Protein AF-A0A841D851-F1 (afdb_monomer_lite)

Sequence (117 aa):
MAESISMELNRVTLTPPPVREFAEQIETPSIDAHLDETRPAQAQYRVTYRRVGRRRDIPPLVVVAAGADHLAELVYDDARKYLLSQDVDVVVDLEAMTGAILCGVNSGGQFTIEALA

Structure (mmCIF, N/CA/C/O backbone):
data_AF-A0A841D851-F1
#
_entry.id   AF-A0A841D851-F1
#
loop_
_atom_site.group_PDB
_atom_site.id
_atom_site.type_symbol
_atom_site.label_atom_id
_atom_site.label_alt_id
_atom_site.label_comp_id
_atom_site.label_asym_id
_atom_site.label_entity_id
_atom_site.label_seq_id
_atom_site.pdbx_PDB_ins_code
_atom_site.Cartn_x
_atom_site.Cartn_y
_atom_site.Cartn_z
_atom_site.occupancy
_atom_site.B_iso_or_equiv
_atom_site.auth_seq_id
_atom_site.auth_comp_id
_atom_site.auth_asym_id
_atom_site.auth_atom_id
_atom_site.pdbx_PDB_model_num
ATOM 1 N N . MET A 1 1 ? -79.327 26.228 -23.079 1.00 48.94 1 MET A N 1
ATOM 2 C CA . MET A 1 1 ? -79.119 24.921 -22.425 1.00 48.94 1 MET A CA 1
ATOM 3 C C . MET A 1 1 ? -79.416 23.846 -23.452 1.00 48.94 1 MET A C 1
ATOM 5 O O . MET A 1 1 ? -80.467 23.952 -24.070 1.00 48.94 1 MET A O 1
ATOM 9 N N . ALA A 1 2 ? -78.476 22.912 -23.622 1.00 43.47 2 ALA A N 1
ATOM 10 C CA . ALA A 1 2 ? -78.519 21.627 -24.335 1.00 43.47 2 ALA A CA 1
ATOM 11 C C . ALA A 1 2 ? -77.247 21.457 -25.178 1.00 43.47 2 ALA A C 1
ATOM 13 O O . ALA A 1 2 ? -76.972 22.220 -26.102 1.00 43.47 2 ALA A O 1
ATOM 14 N N . GLU A 1 3 ? -76.470 20.465 -24.762 1.00 51.00 3 GLU A N 1
ATOM 15 C CA . GLU A 1 3 ? -75.264 19.935 -25.377 1.00 51.00 3 GLU A CA 1
ATOM 16 C C . GLU A 1 3 ? -75.546 19.348 -26.764 1.00 51.00 3 GLU A C 1
ATOM 18 O O . GLU A 1 3 ? -76.627 18.825 -27.030 1.00 51.00 3 GLU A O 1
ATOM 23 N N . SER A 1 4 ? -74.538 19.355 -27.633 1.00 59.50 4 SER A N 1
ATOM 24 C CA . SER A 1 4 ? -74.421 18.380 -28.717 1.00 59.50 4 SER A CA 1
ATOM 25 C C . SER A 1 4 ? -72.946 18.185 -29.039 1.00 59.50 4 SER A C 1
ATOM 27 O O . SER A 1 4 ? -72.291 18.994 -29.688 1.00 59.50 4 SER A O 1
ATOM 29 N N . ILE A 1 5 ? -72.436 17.091 -28.496 1.00 61.34 5 ILE A N 1
ATOM 30 C CA . ILE A 1 5 ? -71.187 16.422 -28.841 1.00 61.34 5 ILE A CA 1
ATOM 31 C C . ILE A 1 5 ? -71.383 15.724 -30.190 1.00 61.34 5 ILE A C 1
ATOM 33 O O . ILE A 1 5 ? -72.273 14.887 -30.317 1.00 61.34 5 ILE A O 1
ATOM 37 N N . SER A 1 6 ? -70.554 16.040 -31.184 1.00 56.06 6 SER A N 1
ATOM 38 C CA . SER A 1 6 ? -70.243 15.187 -32.346 1.00 56.06 6 SER A CA 1
ATOM 39 C C . SER A 1 6 ? -68.968 15.737 -32.991 1.00 56.06 6 SER A C 1
ATOM 41 O O . SER A 1 6 ? -68.950 16.858 -33.479 1.00 56.06 6 SER A O 1
ATOM 43 N N . MET A 1 7 ? -67.816 15.114 -32.732 1.00 52.59 7 MET A N 1
ATOM 44 C CA . MET A 1 7 ? -67.204 14.128 -33.634 1.00 52.59 7 MET A CA 1
ATOM 45 C C . MET A 1 7 ? -66.998 14.685 -35.048 1.00 52.59 7 MET A C 1
ATOM 47 O O . MET A 1 7 ? -67.738 14.354 -35.966 1.00 52.59 7 MET A O 1
ATOM 51 N N . GLU A 1 8 ? -65.930 15.464 -35.234 1.00 54.88 8 GLU A N 1
ATOM 52 C CA . GLU A 1 8 ? -65.290 15.566 -36.543 1.00 54.88 8 GLU A CA 1
ATOM 53 C C . GLU A 1 8 ? -63.871 15.002 -36.434 1.00 54.88 8 GLU A C 1
ATOM 55 O O . GLU A 1 8 ? -63.021 15.474 -35.678 1.00 54.88 8 GLU A O 1
ATOM 60 N N . LEU A 1 9 ? -63.687 13.874 -37.118 1.00 57.56 9 LEU A N 1
ATOM 61 C CA . LEU A 1 9 ? -62.490 13.052 -37.113 1.00 57.56 9 LEU A CA 1
ATOM 62 C C . LEU A 1 9 ? -61.313 13.826 -37.713 1.00 57.56 9 LEU A C 1
ATOM 64 O O . LEU A 1 9 ? -61.245 14.018 -38.928 1.00 57.56 9 LEU A O 1
ATOM 68 N N . ASN A 1 10 ? -60.346 14.191 -36.871 1.00 50.97 10 ASN A N 1
ATOM 69 C CA . ASN A 1 10 ? -59.024 14.608 -37.319 1.00 50.97 10 ASN A CA 1
ATOM 70 C C . ASN A 1 10 ? -58.374 13.427 -38.057 1.00 50.97 10 ASN A C 1
ATOM 72 O O . ASN A 1 10 ? -57.900 12.473 -37.435 1.00 50.97 10 ASN A O 1
ATOM 76 N N . ARG A 1 11 ? -58.405 13.453 -39.393 1.00 56.97 11 ARG A N 1
ATOM 77 C CA . ARG A 1 11 ? -57.693 12.495 -40.243 1.00 56.97 11 ARG A CA 1
ATOM 78 C C . ARG A 1 11 ? -56.197 12.775 -40.123 1.00 56.97 11 ARG A C 1
ATOM 80 O O . ARG A 1 11 ? -55.620 13.470 -40.951 1.00 56.97 11 ARG A O 1
ATOM 87 N N . VAL A 1 12 ? -55.579 12.242 -39.072 1.00 55.88 12 VAL A N 1
ATOM 88 C CA . VAL A 1 12 ? -54.124 12.169 -38.954 1.00 55.88 12 VAL A CA 1
ATOM 89 C C . VAL A 1 12 ? -53.647 11.203 -40.029 1.00 55.88 12 VAL A C 1
ATOM 91 O O . VAL A 1 12 ? -53.865 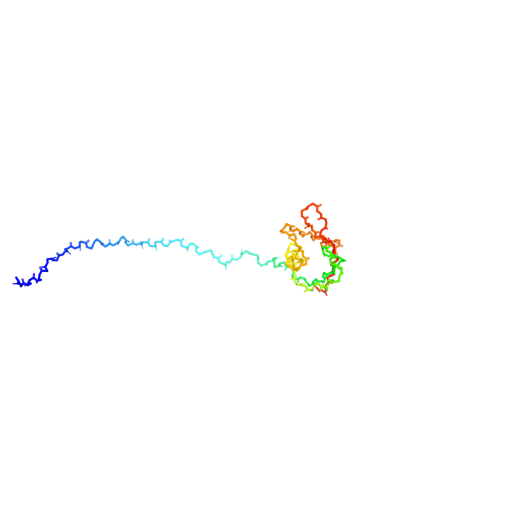9.995 -39.939 1.00 55.88 12 VAL A O 1
ATOM 94 N N . THR A 1 13 ? -53.029 11.739 -41.074 1.00 54.62 13 THR A N 1
ATOM 95 C CA . THR A 1 13 ? -52.243 10.962 -42.027 1.00 54.62 13 THR A CA 1
ATOM 96 C C . THR A 1 13 ? -51.112 10.306 -41.235 1.00 54.62 13 THR A C 1
ATOM 98 O O . THR A 1 13 ? -50.122 10.949 -40.896 1.00 54.62 13 THR A O 1
ATOM 101 N N . LEU A 1 14 ? -51.289 9.036 -40.865 1.00 57.56 14 LEU A N 1
ATOM 102 C CA . LEU A 1 14 ? -50.226 8.185 -40.338 1.00 57.56 14 LEU A CA 1
ATOM 103 C C . LEU A 1 14 ? -49.246 7.930 -41.483 1.00 57.56 14 LEU A C 1
ATOM 105 O O . LEU A 1 14 ? -49.349 6.940 -42.204 1.00 57.56 14 LEU A O 1
ATOM 109 N N . THR A 1 15 ? -48.313 8.855 -41.686 1.00 63.91 15 THR A N 1
ATOM 110 C CA . THR A 1 15 ? -47.093 8.557 -42.430 1.00 63.91 15 THR A CA 1
ATOM 111 C C . THR A 1 15 ? -46.405 7.414 -41.680 1.00 63.91 15 THR A C 1
ATOM 113 O O . THR A 1 15 ? -46.137 7.574 -40.484 1.00 63.91 15 THR A O 1
ATOM 116 N N . PRO A 1 16 ? -46.155 6.249 -42.304 1.00 70.81 16 PRO A N 1
ATOM 117 C CA . PRO A 1 16 ? -45.403 5.202 -41.632 1.00 70.81 16 PRO A CA 1
ATOM 118 C C . PRO A 1 16 ? -44.009 5.753 -41.291 1.00 70.81 16 PRO A C 1
ATOM 120 O O . PRO A 1 16 ? -43.412 6.437 -42.131 1.00 70.81 16 PRO A O 1
ATOM 123 N N . PRO A 1 17 ? -43.486 5.521 -40.072 1.00 67.62 17 PRO A N 1
ATOM 124 C CA . PRO A 1 17 ? -42.115 5.898 -39.765 1.00 67.62 17 PRO A CA 1
ATOM 125 C C . PRO A 1 17 ? -41.171 5.177 -40.738 1.00 67.62 17 PRO A C 1
ATOM 127 O O . PRO A 1 17 ? -41.477 4.055 -41.158 1.00 67.62 17 PRO A O 1
ATOM 130 N N . PRO A 1 18 ? -40.033 5.790 -41.110 1.00 66.50 18 PRO A N 1
ATOM 131 C CA . PRO A 1 18 ? -39.055 5.118 -41.949 1.00 66.50 18 PRO A CA 1
ATOM 132 C C . PRO A 1 18 ? -38.633 3.820 -41.262 1.00 66.50 18 PRO A C 1
ATOM 134 O O . PRO A 1 18 ? -38.218 3.819 -40.098 1.00 66.50 18 PRO A O 1
ATOM 137 N N . VAL A 1 19 ? -38.789 2.712 -41.985 1.00 62.97 19 VAL A N 1
ATOM 138 C CA . VAL A 1 19 ? -38.284 1.402 -41.586 1.00 62.97 19 VAL A CA 1
ATOM 139 C C . VAL A 1 19 ? -36.784 1.587 -41.383 1.00 62.97 19 VAL A C 1
ATOM 141 O O . VAL A 1 19 ? -36.070 1.916 -42.327 1.00 62.97 19 VAL A O 1
ATOM 144 N N . ARG A 1 20 ? -36.297 1.464 -40.142 1.00 57.47 20 ARG A N 1
ATOM 145 C CA . ARG A 1 20 ? -34.857 1.340 -39.909 1.00 57.47 20 ARG A CA 1
ATOM 146 C C . ARG A 1 20 ? -34.445 0.008 -40.518 1.00 57.47 20 ARG A C 1
ATOM 148 O O . ARG A 1 20 ? -34.582 -1.033 -39.881 1.00 57.47 20 ARG A O 1
ATOM 155 N N . GLU A 1 21 ? -33.982 0.056 -41.758 1.00 53.75 21 GLU A N 1
ATOM 156 C CA . GLU A 1 21 ? -33.159 -0.983 -42.355 1.00 53.75 21 GLU A CA 1
ATOM 157 C C . GLU A 1 21 ? -31.876 -1.054 -41.522 1.00 53.75 21 GLU A C 1
ATOM 159 O O . GLU A 1 21 ? -30.898 -0.354 -41.770 1.00 53.75 21 GLU A O 1
ATOM 164 N N . PHE A 1 22 ? -31.904 -1.854 -40.456 1.00 54.41 22 PHE A N 1
ATOM 165 C CA . PHE A 1 22 ? -30.693 -2.318 -39.795 1.00 54.41 22 PHE A CA 1
ATOM 166 C C . PHE A 1 22 ? -30.043 -3.348 -40.721 1.00 54.41 22 PHE A C 1
ATOM 168 O O . PHE A 1 22 ? -30.086 -4.547 -40.464 1.00 54.41 22 PHE A O 1
ATOM 175 N N . ALA A 1 23 ? -29.491 -2.867 -41.835 1.00 52.72 23 ALA A N 1
ATOM 176 C CA . ALA A 1 23 ? -28.567 -3.635 -42.643 1.00 52.72 23 ALA A CA 1
ATOM 177 C C . ALA A 1 23 ? -27.274 -3.774 -41.832 1.00 52.72 23 ALA A C 1
ATOM 179 O O . ALA A 1 23 ? -26.439 -2.874 -41.774 1.00 52.72 23 ALA A O 1
ATOM 180 N N . GLU A 1 24 ? -27.233 -4.866 -41.073 1.00 56.84 24 GLU A N 1
ATOM 181 C CA . GLU A 1 24 ? -26.084 -5.746 -40.894 1.00 56.84 24 GLU A CA 1
ATOM 182 C C . GLU A 1 24 ? -24.744 -5.167 -41.351 1.00 56.84 24 GLU A C 1
ATOM 184 O O . GLU A 1 24 ? -24.350 -5.319 -42.498 1.00 56.84 24 GLU A O 1
ATOM 189 N N . GLN A 1 25 ? -24.013 -4.591 -40.405 1.00 52.69 25 GLN A N 1
ATOM 190 C CA . GLN A 1 25 ? -22.571 -4.789 -40.274 1.00 52.69 25 GLN A CA 1
ATOM 191 C C . GLN A 1 25 ? -22.234 -4.679 -38.785 1.00 52.69 25 GLN A C 1
ATOM 193 O O . GLN A 1 25 ? -21.468 -3.834 -38.333 1.00 52.69 25 GLN A O 1
ATOM 198 N N . ILE A 1 26 ? -22.841 -5.560 -37.984 1.00 53.28 26 ILE A N 1
ATOM 199 C CA . ILE A 1 26 ? -22.134 -6.031 -36.795 1.00 53.28 26 ILE A CA 1
ATOM 200 C C . ILE A 1 26 ? -21.115 -7.011 -37.357 1.00 53.28 26 ILE A C 1
ATOM 202 O O . ILE A 1 26 ? -21.379 -8.206 -37.479 1.00 53.28 26 ILE A O 1
ATOM 206 N N . GLU A 1 27 ? -19.977 -6.469 -37.790 1.00 46.38 27 GLU A N 1
ATOM 207 C CA . GLU A 1 27 ? -18.738 -7.229 -37.806 1.00 46.38 27 GLU A CA 1
ATOM 208 C C . GLU A 1 27 ? -18.641 -7.830 -36.412 1.00 46.38 27 GLU A C 1
ATOM 210 O O . GLU A 1 27 ? -18.366 -7.149 -35.427 1.00 46.38 27 GLU A O 1
ATOM 215 N N . THR A 1 28 ? -19.037 -9.091 -36.304 1.00 55.75 28 THR A N 1
ATOM 216 C CA . THR A 1 28 ? -18.790 -9.879 -35.114 1.00 55.75 28 THR A CA 1
ATOM 217 C C . THR A 1 28 ? -17.272 -9.958 -35.094 1.00 55.75 28 THR A C 1
ATOM 219 O O . THR A 1 28 ? -16.727 -10.540 -36.035 1.00 55.75 28 THR A O 1
ATOM 222 N N . PRO A 1 29 ? -16.545 -9.331 -34.147 1.00 59.28 29 PRO A N 1
ATOM 223 C CA . PRO A 1 29 ? -15.129 -9.620 -34.063 1.00 59.28 29 PRO A CA 1
ATOM 224 C C . PRO A 1 29 ? -15.048 -11.114 -33.768 1.00 59.28 29 PRO A C 1
ATOM 226 O O . PRO A 1 29 ? -15.499 -11.571 -32.718 1.00 59.28 29 PRO A O 1
ATOM 229 N N . SER A 1 30 ? -14.587 -11.878 -34.755 1.00 55.25 30 SER A N 1
ATOM 230 C CA . SER A 1 30 ? -14.300 -13.296 -34.632 1.00 55.25 30 SER A CA 1
ATOM 231 C C . SER A 1 30 ? -13.431 -13.477 -33.395 1.00 55.25 30 SER A C 1
ATOM 233 O O . SER A 1 30 ? -12.295 -13.011 -33.353 1.00 55.25 30 SER A O 1
ATOM 235 N N . ILE A 1 31 ? -13.997 -14.102 -32.362 1.00 61.75 31 ILE A N 1
ATOM 236 C CA . ILE A 1 31 ? -13.302 -14.464 -31.126 1.00 61.75 31 ILE A CA 1
ATOM 237 C C . ILE A 1 31 ? -12.456 -15.697 -31.444 1.00 61.75 31 ILE A C 1
ATOM 239 O O . ILE A 1 31 ? -12.741 -16.799 -30.991 1.00 61.75 31 ILE A O 1
ATOM 243 N N . ASP A 1 32 ? -11.447 -15.521 -32.290 1.00 55.69 32 ASP A N 1
ATOM 244 C CA . ASP A 1 32 ? -10.420 -16.524 -32.505 1.00 55.69 32 ASP A CA 1
ATOM 245 C C . ASP A 1 32 ? -9.057 -15.824 -32.557 1.00 55.69 32 ASP A C 1
ATOM 247 O O . ASP A 1 32 ? -8.796 -14.970 -33.403 1.00 55.69 32 ASP A O 1
ATOM 251 N N . ALA A 1 33 ? -8.210 -16.189 -31.594 1.00 53.47 33 ALA A N 1
ATOM 252 C CA . ALA A 1 33 ? -6.762 -16.008 -31.615 1.00 53.47 33 ALA A CA 1
ATOM 253 C C . ALA A 1 33 ? -6.183 -14.580 -31.480 1.00 53.47 33 ALA A C 1
ATOM 255 O O . ALA A 1 33 ? -5.417 -14.123 -32.333 1.00 53.47 33 ALA A O 1
ATOM 256 N N . HIS A 1 34 ? -6.375 -13.936 -30.320 1.00 53.75 34 HIS A N 1
ATOM 257 C CA . HIS A 1 34 ? -5.331 -13.042 -29.793 1.00 53.75 34 HIS A CA 1
ATOM 258 C C . HIS A 1 34 ? -5.079 -13.251 -28.291 1.00 53.75 34 HIS A C 1
ATOM 260 O O . HIS A 1 34 ? -5.741 -12.668 -27.440 1.00 53.75 34 HIS A O 1
ATOM 266 N N . LEU A 1 35 ? -4.095 -14.117 -28.021 1.00 54.84 35 LEU A N 1
ATOM 267 C CA . LEU A 1 35 ? -3.254 -14.198 -26.818 1.00 54.84 35 LEU A CA 1
ATOM 268 C C . LEU A 1 35 ? -3.962 -14.264 -25.454 1.00 54.84 35 LEU A C 1
ATOM 270 O O . LEU A 1 35 ? -4.033 -13.300 -24.694 1.00 54.84 35 LEU A O 1
ATOM 274 N N . ASP A 1 36 ? -4.332 -15.48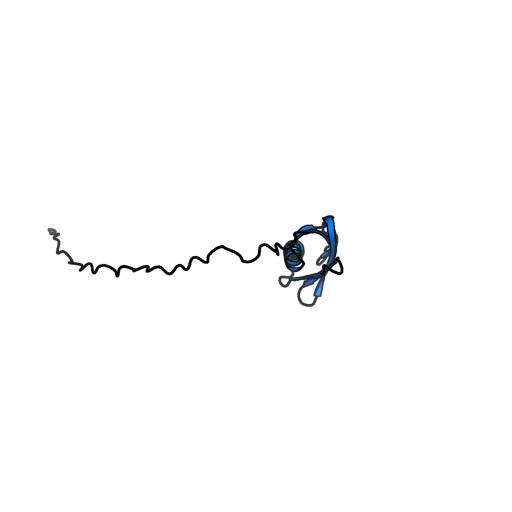5 -25.077 1.00 53.19 36 ASP A N 1
ATOM 275 C CA . ASP A 1 36 ? -4.159 -15.935 -23.697 1.00 53.19 36 ASP A CA 1
ATOM 276 C C . ASP A 1 36 ? -2.645 -15.977 -23.412 1.00 53.19 36 ASP A C 1
ATOM 278 O O . ASP A 1 36 ? -2.004 -16.934 -23.819 1.00 53.19 36 ASP A O 1
ATOM 282 N N . GLU A 1 37 ? -2.045 -14.917 -22.840 1.00 53.53 37 GLU A N 1
ATOM 283 C CA . GLU A 1 37 ? -0.666 -14.993 -22.295 1.00 53.53 37 GLU A CA 1
ATOM 284 C C . GLU A 1 37 ? -0.219 -13.861 -21.344 1.00 53.53 37 GLU A C 1
ATOM 286 O O . GLU A 1 37 ? 0.949 -13.778 -20.970 1.00 53.53 37 GLU A O 1
ATOM 291 N N . THR A 1 38 ? -1.106 -12.990 -20.859 1.00 55.22 38 THR A N 1
ATOM 292 C CA . THR A 1 38 ? -0.773 -12.147 -19.693 1.00 55.22 38 THR A CA 1
ATOM 293 C C . THR A 1 38 ? -2.018 -11.887 -18.863 1.00 55.22 38 THR A C 1
ATOM 295 O O . THR A 1 38 ? -2.492 -10.761 -18.744 1.00 55.22 38 THR A O 1
ATOM 298 N N . ARG A 1 39 ? -2.568 -12.933 -18.230 1.00 52.59 39 ARG A N 1
ATOM 299 C CA . ARG A 1 39 ? -3.205 -12.662 -16.937 1.00 52.59 39 ARG A CA 1
ATOM 300 C C . ARG A 1 39 ? -2.070 -12.146 -16.058 1.00 52.59 39 ARG A C 1
ATOM 302 O O . ARG A 1 39 ? -1.113 -12.901 -15.883 1.00 52.59 39 ARG A O 1
ATOM 309 N N . PRO A 1 40 ? -2.106 -10.895 -15.575 1.00 57.94 40 PRO A N 1
ATOM 310 C CA . PRO A 1 40 ? -1.084 -10.450 -14.647 1.00 57.94 40 PRO A CA 1
ATOM 311 C C . PRO A 1 40 ? -1.044 -11.464 -13.506 1.00 57.94 40 PRO A C 1
ATOM 313 O O . PRO A 1 40 ? -2.096 -11.808 -12.955 1.00 57.94 40 PRO A O 1
ATOM 316 N N . ALA A 1 41 ? 0.134 -12.038 -13.252 1.00 71.94 41 ALA A N 1
ATOM 317 C CA . ALA A 1 41 ? 0.298 -13.043 -12.217 1.00 71.94 41 ALA A CA 1
ATOM 318 C C . ALA A 1 41 ? -0.193 -12.426 -10.904 1.00 71.94 41 ALA A C 1
ATOM 320 O O . ALA A 1 41 ? 0.387 -11.468 -10.399 1.00 71.94 41 ALA A O 1
ATOM 321 N N . GLN A 1 42 ? -1.330 -12.916 -10.414 1.00 84.81 42 GLN A N 1
ATOM 322 C CA . GLN A 1 42 ? -1.892 -12.444 -9.161 1.00 84.81 42 GLN A CA 1
ATOM 323 C C . GLN A 1 42 ? -1.030 -13.012 -8.045 1.00 84.81 42 GLN A C 1
ATOM 325 O O . GLN A 1 42 ? -0.969 -14.229 -7.884 1.00 84.81 42 GLN A O 1
ATOM 330 N N . ALA A 1 43 ? -0.377 -12.132 -7.301 1.00 89.62 43 ALA A N 1
ATOM 331 C CA . ALA A 1 43 ? 0.444 -12.497 -6.161 1.00 89.62 43 ALA A CA 1
ATOM 332 C C . ALA A 1 43 ? -0.205 -11.981 -4.880 1.00 89.62 43 ALA A C 1
ATOM 334 O O . ALA A 1 43 ? -0.883 -10.942 -4.864 1.00 89.62 43 ALA A O 1
ATOM 335 N N . GLN A 1 44 ? -0.025 -12.734 -3.800 1.00 94.25 44 GLN A N 1
ATOM 336 C CA . GLN A 1 44 ? -0.505 -12.312 -2.495 1.00 94.25 44 GLN A CA 1
ATOM 337 C C . GLN A 1 44 ? 0.578 -11.494 -1.798 1.00 94.25 44 GLN A C 1
ATOM 339 O O . GLN A 1 44 ? 1.701 -11.956 -1.613 1.00 94.25 44 GLN A O 1
ATOM 344 N N . TYR A 1 45 ? 0.223 -10.290 -1.365 1.00 95.06 45 TYR A N 1
ATOM 345 C CA . TYR A 1 45 ? 1.122 -9.363 -0.697 1.00 95.06 45 TYR A CA 1
ATOM 346 C C . TYR A 1 45 ? 0.630 -9.037 0.706 1.00 95.06 45 TYR A C 1
ATOM 348 O O . TYR A 1 45 ? -0.565 -8.857 0.955 1.00 95.06 45 TYR A O 1
ATOM 356 N N . ARG A 1 46 ? 1.582 -8.895 1.621 1.00 96.50 46 ARG A N 1
ATOM 357 C CA . ARG A 1 46 ? 1.395 -8.305 2.938 1.00 96.50 46 ARG A CA 1
ATOM 358 C C . ARG A 1 46 ? 2.070 -6.946 2.975 1.00 96.50 46 ARG A C 1
ATOM 360 O O . ARG A 1 46 ? 3.290 -6.836 2.914 1.00 96.50 46 ARG A O 1
ATOM 367 N N . VAL A 1 47 ? 1.266 -5.910 3.137 1.00 96.06 47 VAL A N 1
ATOM 368 C CA . VAL A 1 47 ? 1.701 -4.528 3.281 1.00 96.06 47 VAL A CA 1
ATOM 369 C C . VAL A 1 47 ? 1.734 -4.174 4.761 1.00 96.06 47 VAL A C 1
ATOM 371 O O . VAL A 1 47 ? 0.723 -4.248 5.459 1.00 96.06 47 VAL A O 1
ATOM 374 N N . THR A 1 48 ? 2.903 -3.784 5.258 1.00 96.56 48 THR A N 1
ATOM 375 C CA . THR A 1 48 ? 3.083 -3.358 6.649 1.00 96.56 48 THR A CA 1
ATOM 376 C C . THR A 1 48 ? 3.369 -1.867 6.695 1.00 96.56 48 THR A C 1
ATOM 378 O O . THR A 1 48 ? 4.408 -1.395 6.232 1.00 96.56 48 THR A O 1
ATOM 381 N N . TYR A 1 49 ? 2.445 -1.110 7.278 1.00 94.75 49 TYR A N 1
ATOM 382 C CA . TYR A 1 49 ? 2.588 0.331 7.411 1.00 94.75 49 TYR A CA 1
ATOM 383 C C . TYR A 1 49 ? 3.523 0.684 8.561 1.00 94.75 49 TYR A C 1
ATOM 385 O O . TYR A 1 49 ? 3.298 0.305 9.708 1.00 94.75 49 TYR A O 1
ATOM 393 N N . ARG A 1 50 ? 4.541 1.500 8.283 1.00 91.75 50 ARG A N 1
ATOM 394 C CA . ARG A 1 50 ? 5.352 2.115 9.342 1.00 91.75 50 ARG A CA 1
ATOM 395 C C . ARG A 1 50 ? 4.613 3.288 9.984 1.00 91.75 50 ARG A C 1
ATOM 397 O O . ARG A 1 50 ? 4.743 3.553 11.179 1.00 91.75 50 ARG A O 1
ATOM 404 N N . ARG A 1 51 ? 3.896 4.051 9.157 1.00 89.94 51 ARG A N 1
ATOM 405 C CA . ARG A 1 51 ? 3.105 5.226 9.536 1.00 89.94 51 ARG A CA 1
ATOM 406 C C . ARG A 1 51 ? 2.185 5.601 8.379 1.00 89.94 51 ARG A C 1
ATOM 408 O O . ARG A 1 51 ? 2.660 5.639 7.250 1.00 89.94 51 ARG A O 1
ATOM 415 N N . VAL A 1 52 ? 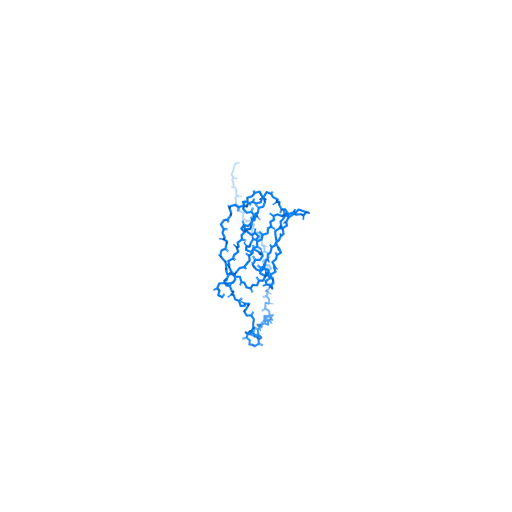0.945 5.987 8.681 1.00 90.00 52 VAL A N 1
ATOM 416 C CA . VAL A 1 52 ? 0.050 6.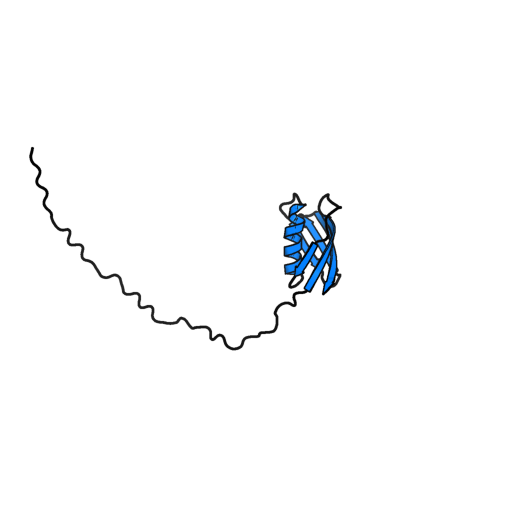687 7.742 1.00 90.00 52 VAL A CA 1
ATOM 417 C C . VAL A 1 52 ? -0.556 7.900 8.452 1.00 90.00 52 VAL A C 1
ATOM 419 O O . VAL A 1 52 ? -1.156 7.804 9.526 1.00 90.00 52 VAL A O 1
ATOM 422 N N . GLY A 1 53 ? -0.334 9.086 7.897 1.00 87.38 53 GLY A N 1
ATOM 423 C CA . GLY A 1 53 ? -0.714 10.368 8.472 1.00 87.38 53 GLY A CA 1
ATOM 424 C C . GLY A 1 53 ? -0.120 10.575 9.866 1.00 87.38 53 GLY A C 1
ATOM 425 O O . GLY A 1 53 ? 1.093 10.703 10.051 1.00 87.38 53 GLY A O 1
ATOM 426 N N . ARG A 1 54 ? -0.985 10.644 10.881 1.00 87.06 54 ARG A N 1
ATOM 427 C CA . ARG A 1 54 ? -0.582 10.760 12.295 1.00 87.06 54 ARG A CA 1
ATOM 428 C C . ARG A 1 54 ? -0.599 9.421 13.037 1.00 87.06 54 ARG A C 1
ATOM 430 O O . ARG A 1 54 ? -0.120 9.366 14.167 1.00 87.06 54 ARG A O 1
ATOM 437 N N . ARG A 1 55 ? -1.120 8.355 12.424 1.00 88.44 55 ARG A N 1
ATOM 438 C CA . ARG A 1 55 ? -1.234 7.033 13.042 1.00 88.44 55 ARG A CA 1
ATOM 439 C C . ARG A 1 55 ? -0.004 6.182 12.739 1.00 88.44 55 ARG A C 1
ATOM 441 O O . ARG A 1 55 ? 0.558 6.234 11.647 1.00 88.44 55 ARG A O 1
ATOM 448 N N . ARG A 1 56 ? 0.417 5.417 13.744 1.00 88.25 56 ARG A N 1
ATOM 449 C CA . ARG A 1 56 ? 1.526 4.451 13.665 1.00 88.25 56 ARG A CA 1
ATOM 450 C C . ARG A 1 56 ? 1.080 3.018 13.955 1.00 88.25 56 ARG A C 1
ATOM 452 O O . ARG A 1 56 ? 1.792 2.095 13.607 1.00 88.25 56 ARG A O 1
ATOM 459 N N . ASP A 1 57 ? -0.087 2.862 14.572 1.00 88.38 57 ASP A N 1
ATOM 460 C CA . ASP A 1 57 ? -0.682 1.576 14.923 1.00 88.38 57 ASP A CA 1
ATOM 461 C C . ASP A 1 57 ? -1.773 1.252 13.897 1.00 88.38 57 ASP A C 1
ATOM 463 O O . ASP A 1 57 ? -2.952 1.551 14.090 1.00 88.38 57 ASP A O 1
ATOM 467 N N . ILE A 1 58 ? -1.341 0.814 12.716 1.00 91.38 58 ILE A N 1
ATOM 468 C CA . ILE A 1 58 ? -2.226 0.481 11.596 1.00 91.38 58 ILE A CA 1
ATOM 469 C C . ILE A 1 58 ? -2.027 -1.002 11.317 1.00 91.38 58 ILE A C 1
ATOM 471 O O . ILE A 1 58 ? -0.875 -1.432 11.196 1.00 91.38 58 ILE A O 1
ATOM 475 N N . PRO A 1 59 ? -3.111 -1.791 11.249 1.00 92.69 59 PRO A N 1
ATOM 476 C CA . PRO A 1 59 ? -2.985 -3.209 10.973 1.00 92.69 59 PRO A CA 1
ATOM 477 C C . PRO A 1 59 ? -2.333 -3.424 9.599 1.00 92.69 59 PRO A C 1
ATOM 479 O O . PRO A 1 59 ? -2.565 -2.637 8.680 1.00 92.69 59 PRO A O 1
ATOM 482 N N . PRO A 1 60 ? -1.512 -4.475 9.437 1.00 93.69 60 PRO A N 1
ATOM 483 C CA . PRO A 1 60 ? -0.989 -4.827 8.128 1.00 93.69 60 PRO A CA 1
ATOM 484 C C . PRO A 1 60 ? -2.138 -5.219 7.192 1.00 93.69 60 PRO A C 1
ATOM 486 O O . PRO A 1 60 ? -3.070 -5.916 7.597 1.00 93.69 60 PRO A O 1
ATOM 489 N N . LEU A 1 61 ? -2.043 -4.792 5.938 1.00 94.19 61 LEU A N 1
ATOM 490 C CA . LEU A 1 61 ? -3.007 -5.089 4.887 1.00 94.19 61 LEU A CA 1
ATOM 491 C C . LEU A 1 61 ? -2.527 -6.318 4.109 1.00 94.19 61 LEU A C 1
ATOM 493 O O . LEU A 1 61 ? -1.419 -6.322 3.583 1.00 94.19 61 LEU A O 1
ATOM 497 N N . VAL A 1 62 ? -3.347 -7.365 4.032 1.00 95.81 62 VAL A N 1
ATOM 498 C CA . VAL A 1 62 ? -3.065 -8.546 3.202 1.00 95.81 62 VAL A CA 1
ATOM 499 C C . VAL A 1 62 ? -4.012 -8.527 2.015 1.00 95.81 62 VAL A C 1
ATOM 501 O O . VAL A 1 62 ? -5.228 -8.560 2.199 1.00 95.81 62 VAL A O 1
ATOM 504 N N . VAL A 1 63 ? -3.459 -8.456 0.809 1.00 94.75 63 VAL A N 1
ATOM 505 C CA . VAL A 1 63 ? -4.216 -8.282 -0.434 1.00 94.75 63 VAL A CA 1
ATOM 506 C C . VAL A 1 63 ? -3.628 -9.118 -1.558 1.00 94.75 63 VAL A C 1
ATOM 508 O O . VAL A 1 63 ? -2.454 -9.471 -1.541 1.00 94.75 63 VAL A O 1
ATOM 511 N N . VAL A 1 64 ? -4.458 -9.435 -2.545 1.00 94.19 64 VAL A N 1
ATOM 512 C CA . VAL A 1 64 ? -4.014 -10.047 -3.796 1.00 94.19 64 VAL A CA 1
ATOM 513 C C . VAL A 1 64 ? -3.993 -8.954 -4.848 1.00 94.19 64 VAL A C 1
ATOM 515 O O . VAL A 1 64 ? -5.008 -8.295 -5.061 1.00 94.19 64 VAL A O 1
ATOM 518 N N . ALA A 1 65 ? -2.843 -8.754 -5.482 1.00 92.31 65 ALA A N 1
ATOM 519 C CA . ALA A 1 65 ? -2.683 -7.745 -6.515 1.00 92.31 65 ALA A CA 1
ATOM 520 C C . ALA A 1 65 ? -2.111 -8.363 -7.789 1.00 92.31 65 ALA A C 1
ATOM 522 O O . ALA A 1 65 ? -1.368 -9.339 -7.768 1.00 92.31 65 ALA A O 1
ATOM 523 N N . ALA A 1 66 ? -2.485 -7.755 -8.907 1.00 89.25 66 ALA A N 1
ATOM 524 C CA . ALA A 1 66 ? -2.042 -8.128 -10.246 1.00 89.25 66 ALA A CA 1
ATOM 525 C C . ALA A 1 66 ? -0.671 -7.505 -10.598 1.00 89.25 66 ALA A C 1
ATOM 527 O O . ALA A 1 66 ? -0.042 -7.875 -11.581 1.00 89.25 66 ALA A O 1
ATOM 528 N N . GLY A 1 67 ? -0.210 -6.529 -9.819 1.00 89.50 67 GLY A N 1
ATOM 529 C CA . GLY A 1 67 ? 1.004 -5.769 -10.096 1.00 89.50 67 GLY A CA 1
ATOM 530 C C . GLY A 1 67 ? 1.095 -4.532 -9.211 1.00 89.50 67 GLY A C 1
ATOM 531 O O . GLY A 1 67 ? 0.273 -4.356 -8.308 1.00 89.50 67 GLY A O 1
ATOM 532 N N . ALA A 1 68 ? 2.088 -3.682 -9.480 1.00 92.00 68 ALA A N 1
ATOM 533 C CA . ALA A 1 68 ? 2.392 -2.508 -8.664 1.00 92.00 68 ALA A CA 1
ATOM 534 C C . ALA A 1 68 ? 1.233 -1.503 -8.638 1.00 92.00 68 ALA A C 1
ATOM 536 O O . ALA A 1 68 ? 0.829 -1.088 -7.556 1.00 92.00 68 ALA A O 1
ATOM 537 N N . ASP A 1 69 ? 0.654 -1.181 -9.798 1.00 91.94 69 ASP A N 1
ATOM 538 C CA . ASP A 1 69 ? -0.461 -0.233 -9.910 1.00 91.94 69 ASP A CA 1
ATOM 539 C C . ASP A 1 69 ? -1.698 -0.722 -9.151 1.00 91.94 69 ASP A C 1
ATOM 541 O O . ASP A 1 69 ? -2.237 -0.011 -8.307 1.00 91.94 69 ASP A O 1
ATOM 545 N N . HIS A 1 70 ? -2.090 -1.985 -9.358 1.00 93.19 70 HIS A N 1
ATOM 546 C CA . HIS A 1 70 ? -3.229 -2.562 -8.643 1.00 93.19 70 HIS A CA 1
ATOM 547 C C . HIS A 1 70 ? -2.964 -2.623 -7.127 1.00 93.19 70 HIS A C 1
ATOM 549 O O . HIS A 1 70 ? -3.855 -2.346 -6.328 1.00 93.19 70 HIS A O 1
ATOM 555 N N . LEU A 1 71 ? -1.731 -2.932 -6.702 1.00 93.81 71 LEU A N 1
ATOM 556 C CA . LEU A 1 71 ? -1.363 -2.885 -5.285 1.00 93.81 71 LEU A CA 1
ATOM 557 C C . LEU A 1 71 ? -1.447 -1.454 -4.731 1.00 93.81 71 LEU A C 1
ATOM 559 O O . LEU A 1 71 ? -1.928 -1.267 -3.614 1.00 93.81 71 LEU A O 1
ATOM 563 N N . ALA A 1 72 ? -1.018 -0.453 -5.501 1.00 95.12 72 ALA A N 1
ATOM 564 C CA . ALA A 1 72 ? -1.084 0.951 -5.114 1.00 95.12 72 ALA A CA 1
ATOM 565 C C . ALA A 1 72 ? -2.533 1.415 -4.920 1.00 95.12 72 ALA A C 1
ATOM 567 O O . ALA A 1 72 ? -2.820 2.078 -3.925 1.00 95.12 72 ALA A O 1
ATOM 568 N N . GLU A 1 73 ? -3.459 1.007 -5.793 1.00 94.75 73 GLU A N 1
ATOM 569 C CA . GLU A 1 73 ? -4.892 1.302 -5.652 1.00 94.75 73 GLU A CA 1
ATOM 570 C C . GLU A 1 73 ? -5.494 0.692 -4.377 1.00 94.75 73 GLU A C 1
ATOM 572 O O . GLU A 1 73 ? -6.227 1.360 -3.643 1.00 94.75 73 GLU A O 1
ATOM 577 N N . LEU A 1 74 ? -5.149 -0.561 -4.064 1.00 95.00 74 LEU A N 1
ATOM 578 C CA . LEU A 1 74 ? -5.623 -1.237 -2.850 1.00 95.00 74 LEU A CA 1
ATOM 579 C C . LEU A 1 74 ? -5.065 -0.585 -1.579 1.00 95.00 74 LEU A C 1
ATOM 581 O O . LEU A 1 74 ? -5.786 -0.401 -0.596 1.00 95.00 74 LEU A O 1
ATOM 585 N N . VAL A 1 75 ? -3.787 -0.200 -1.604 1.00 94.44 75 VAL A N 1
ATOM 586 C CA . VAL A 1 75 ? -3.155 0.547 -0.511 1.00 94.44 75 VAL A CA 1
ATOM 587 C C . VAL A 1 75 ? -3.757 1.945 -0.387 1.00 94.44 75 VAL A C 1
ATOM 589 O O . VAL A 1 75 ? -3.957 2.415 0.730 1.00 94.44 75 VAL A O 1
ATOM 592 N N . TYR A 1 76 ? -4.087 2.606 -1.497 1.00 94.38 76 TYR A N 1
ATOM 593 C CA . TYR A 1 76 ? -4.757 3.904 -1.499 1.00 94.38 76 TYR A CA 1
ATOM 594 C C . TYR A 1 76 ? -6.118 3.831 -0.799 1.00 94.38 76 TYR A C 1
ATOM 596 O O . TYR A 1 76 ? -6.375 4.642 0.096 1.00 94.38 76 TYR A O 1
ATOM 604 N N . ASP A 1 77 ? -6.968 2.858 -1.154 1.00 94.00 77 ASP A N 1
ATOM 605 C CA . ASP A 1 77 ? -8.287 2.686 -0.524 1.00 94.00 77 ASP A CA 1
ATOM 606 C C . ASP A 1 77 ? -8.163 2.526 0.995 1.00 94.00 77 ASP A C 1
ATOM 608 O O . ASP A 1 77 ? -8.870 3.175 1.775 1.00 94.00 77 ASP A O 1
ATOM 612 N N . ASP A 1 78 ? -7.213 1.699 1.426 1.00 93.00 78 ASP A N 1
ATOM 613 C CA . ASP A 1 78 ? -6.992 1.439 2.836 1.00 93.00 78 ASP A CA 1
ATOM 614 C C . ASP A 1 78 ? -6.394 2.643 3.577 1.00 93.00 78 ASP A C 1
ATOM 616 O O . ASP A 1 78 ? -6.931 3.089 4.596 1.00 93.00 78 ASP A O 1
ATOM 620 N N . ALA A 1 79 ? -5.335 3.244 3.029 1.00 91.06 79 ALA A N 1
ATOM 621 C CA . ALA A 1 79 ? -4.663 4.402 3.605 1.00 91.06 79 ALA A CA 1
ATOM 622 C C . ALA A 1 79 ? -5.598 5.612 3.739 1.00 91.06 79 ALA A C 1
ATOM 624 O O . ALA A 1 79 ? -5.520 6.350 4.730 1.00 91.06 79 ALA A O 1
ATOM 625 N N . ARG A 1 80 ? -6.520 5.805 2.786 1.00 90.94 80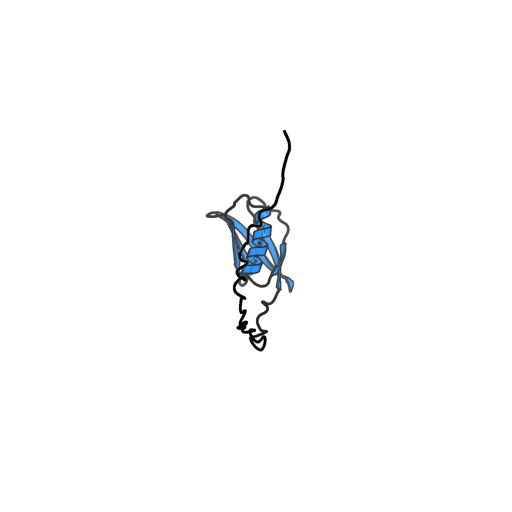 ARG A N 1
ATOM 626 C CA . ARG A 1 80 ? -7.481 6.916 2.785 1.00 90.94 80 ARG A CA 1
ATOM 627 C C . ARG A 1 80 ? -8.355 6.943 4.039 1.00 90.94 80 ARG A C 1
ATOM 629 O O . ARG A 1 80 ? -8.698 8.025 4.507 1.00 90.94 80 ARG A O 1
ATOM 636 N N . LYS A 1 81 ? -8.644 5.791 4.654 1.00 90.50 81 LYS A N 1
ATOM 637 C CA . LYS A 1 81 ? -9.418 5.692 5.912 1.00 90.50 81 LYS A CA 1
ATOM 638 C C . LYS A 1 81 ? -8.726 6.392 7.087 1.00 90.50 81 LYS A C 1
ATOM 640 O O . LYS A 1 81 ? -9.373 6.765 8.065 1.00 90.50 81 LYS A O 1
ATOM 645 N N . TYR A 1 82 ? -7.409 6.569 7.000 1.00 88.88 82 TYR A N 1
ATOM 646 C CA . TYR A 1 82 ? -6.573 7.141 8.055 1.00 88.88 82 TYR A CA 1
ATOM 647 C C . TYR A 1 82 ? -6.068 8.553 7.738 1.00 88.88 82 TYR A C 1
ATOM 649 O O . TYR A 1 82 ? -5.478 9.205 8.609 1.00 88.88 82 TYR A O 1
ATOM 657 N N . LEU A 1 83 ? -6.287 9.035 6.514 1.00 88.12 83 LEU A N 1
ATOM 658 C CA . LEU A 1 83 ? -5.821 10.332 6.039 1.00 88.12 83 LEU A CA 1
ATOM 659 C C . LEU A 1 83 ? -6.965 11.347 6.011 1.00 88.12 83 LEU A C 1
ATOM 661 O O . LEU A 1 83 ? -8.094 11.041 5.655 1.00 88.12 83 LEU A O 1
ATOM 665 N N . LEU A 1 84 ? -6.650 12.588 6.389 1.00 85.25 84 LEU A N 1
ATOM 666 C CA . LEU A 1 84 ? -7.566 13.730 6.262 1.00 85.25 84 LEU A CA 1
ATOM 667 C C . LEU A 1 84 ? -7.367 14.488 4.940 1.00 85.25 84 LEU A C 1
ATOM 669 O O . LEU A 1 84 ? -8.180 15.341 4.596 1.00 85.25 84 LEU A O 1
ATOM 673 N N . SER A 1 85 ? -6.265 14.215 4.233 1.00 84.62 85 SER A N 1
ATOM 674 C CA . SER A 1 85 ? -5.959 14.846 2.949 1.00 84.62 85 SER A CA 1
ATOM 675 C C . SER A 1 85 ? -6.890 14.302 1.871 1.00 84.62 85 SER A C 1
ATOM 677 O O . SER A 1 85 ? -7.160 13.103 1.838 1.00 84.62 85 SER A O 1
ATOM 679 N N . GLN A 1 86 ? -7.366 15.181 0.993 1.00 85.06 86 GLN A N 1
ATOM 680 C CA . GLN A 1 86 ? -8.117 14.782 -0.201 1.00 85.06 86 GLN A CA 1
ATOM 681 C C . GLN A 1 86 ? -7.190 14.425 -1.363 1.00 85.06 86 GLN A C 1
ATOM 683 O O . GLN A 1 86 ? -7.539 13.589 -2.188 1.00 85.06 86 GLN A O 1
ATOM 688 N N . ASP A 1 87 ? -6.013 15.044 -1.384 1.00 89.06 87 ASP A N 1
ATOM 689 C CA . ASP A 1 87 ? -4.942 14.754 -2.322 1.00 89.06 87 ASP A CA 1
ATOM 690 C C . ASP A 1 87 ? -4.027 13.707 -1.681 1.00 89.06 87 ASP A C 1
ATOM 692 O O . ASP A 1 87 ? -3.362 13.992 -0.675 1.00 89.06 87 ASP A O 1
ATOM 696 N N . VAL A 1 88 ? -4.110 12.476 -2.185 1.00 91.62 88 VAL A N 1
ATOM 697 C CA . VAL A 1 88 ? -3.334 11.318 -1.735 1.00 91.62 88 VAL A CA 1
ATOM 698 C C . VAL A 1 88 ? -2.855 10.580 -2.974 1.00 91.62 88 VAL A C 1
ATOM 700 O O . VAL A 1 88 ? -3.657 10.281 -3.854 1.00 91.62 88 VAL A O 1
ATOM 703 N N . ASP A 1 89 ? -1.570 10.272 -3.012 1.00 92.94 89 ASP A N 1
ATOM 704 C CA . ASP A 1 89 ? -0.932 9.498 -4.067 1.00 92.94 89 ASP A CA 1
ATOM 705 C C . ASP A 1 89 ? -0.136 8.355 -3.426 1.00 92.94 89 ASP A C 1
ATOM 707 O O . ASP A 1 89 ? 0.393 8.497 -2.317 1.00 92.94 89 ASP A O 1
ATOM 711 N N . VAL A 1 90 ? -0.117 7.190 -4.068 1.00 94.69 90 VAL A N 1
ATOM 712 C CA . VAL A 1 90 ? 0.550 5.997 -3.543 1.00 94.69 90 VAL A CA 1
ATOM 713 C C . VAL A 1 90 ? 1.515 5.482 -4.587 1.00 94.69 90 VAL A C 1
ATOM 715 O O . VAL A 1 90 ? 1.121 5.123 -5.691 1.00 94.69 90 VAL A O 1
ATOM 718 N N . VAL A 1 91 ? 2.780 5.388 -4.191 1.00 94.50 91 VAL A N 1
ATOM 719 C CA . VAL A 1 91 ? 3.849 4.858 -5.029 1.00 94.50 91 VAL A CA 1
ATOM 720 C C . VAL A 1 91 ? 4.278 3.514 -4.462 1.00 94.50 91 VAL A C 1
ATOM 722 O O . VAL A 1 91 ? 4.604 3.403 -3.276 1.00 94.50 91 VAL A O 1
ATOM 725 N N . VAL A 1 92 ? 4.273 2.498 -5.317 1.00 95.00 92 VAL A N 1
ATOM 726 C CA . VAL A 1 92 ? 4.671 1.127 -4.996 1.00 95.00 92 VAL A CA 1
ATOM 727 C C . VAL A 1 92 ? 5.893 0.767 -5.821 1.00 95.00 92 VAL A C 1
ATOM 729 O O . VAL A 1 92 ? 5.884 0.904 -7.040 1.00 95.00 92 VAL A O 1
ATOM 732 N N . ASP A 1 93 ? 6.914 0.252 -5.148 1.00 93.81 93 ASP A N 1
ATOM 733 C CA . ASP A 1 93 ? 8.103 -0.310 -5.765 1.00 93.81 93 ASP A CA 1
ATOM 734 C C . ASP A 1 93 ? 8.204 -1.791 -5.374 1.00 93.81 93 ASP A C 1
ATOM 736 O O . ASP A 1 93 ? 8.520 -2.146 -4.232 1.00 93.81 93 ASP A O 1
ATOM 740 N N . LEU A 1 94 ? 7.856 -2.669 -6.318 1.00 90.69 94 LEU A N 1
ATOM 741 C CA . LEU A 1 94 ? 7.888 -4.118 -6.104 1.00 90.69 94 LEU A CA 1
ATOM 742 C C . LEU A 1 94 ? 9.311 -4.691 -6.154 1.00 90.69 94 LEU A C 1
ATOM 744 O O . LEU A 1 94 ? 9.536 -5.764 -5.602 1.00 90.69 94 LEU A O 1
ATOM 748 N N . GLU A 1 95 ? 10.273 -3.996 -6.769 1.00 91.44 95 GLU A N 1
ATOM 749 C CA . GLU A 1 95 ? 11.669 -4.450 -6.838 1.00 91.44 95 GLU A CA 1
ATOM 750 C C . GLU A 1 95 ? 12.370 -4.272 -5.484 1.00 91.44 95 GLU A C 1
ATOM 752 O O . GLU A 1 95 ? 13.033 -5.178 -4.979 1.00 91.44 95 GLU A O 1
ATOM 757 N N . ALA A 1 96 ? 12.167 -3.116 -4.856 1.00 92.88 96 ALA A N 1
ATOM 758 C CA . ALA A 1 96 ? 12.636 -2.781 -3.521 1.00 92.88 96 ALA A CA 1
ATOM 759 C C . ALA A 1 96 ? 11.707 -3.302 -2.416 1.00 92.88 96 ALA A C 1
ATOM 761 O O . ALA A 1 96 ? 12.059 -3.195 -1.241 1.00 92.88 96 ALA A O 1
ATOM 762 N N . MET A 1 97 ? 10.532 -3.845 -2.761 1.00 94.56 97 MET A N 1
ATOM 763 C CA . MET A 1 97 ? 9.515 -4.323 -1.815 1.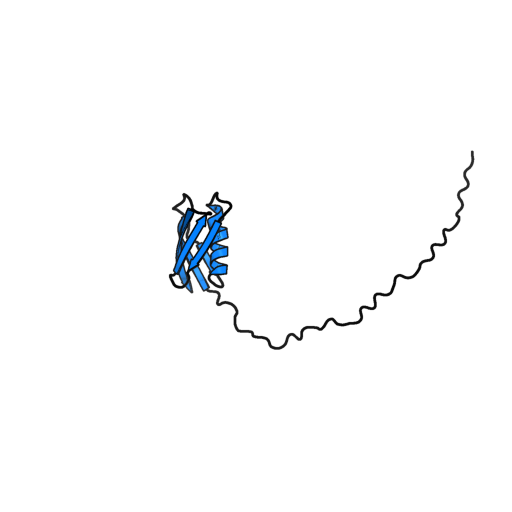00 94.56 97 MET A CA 1
ATOM 764 C C . MET A 1 97 ? 9.099 -3.246 -0.798 1.00 94.56 97 MET A C 1
ATOM 766 O O . MET A 1 97 ? 8.914 -3.495 0.398 1.00 94.56 97 MET A O 1
ATOM 770 N N . THR A 1 98 ? 8.956 -2.008 -1.267 1.00 95.50 98 THR A N 1
ATOM 771 C CA . THR A 1 98 ? 8.591 -0.859 -0.430 1.00 95.50 98 THR A CA 1
ATOM 772 C C . THR A 1 98 ? 7.606 0.047 -1.144 1.00 95.50 98 THR A C 1
ATOM 774 O O . THR A 1 98 ? 7.386 -0.050 -2.347 1.00 95.50 98 THR A O 1
ATOM 777 N N . GLY A 1 99 ? 6.990 0.952 -0.396 1.00 94.31 99 GLY A N 1
ATOM 778 C CA . GLY A 1 99 ? 6.210 2.014 -0.997 1.00 94.31 99 GLY A CA 1
ATOM 779 C C . GLY A 1 99 ? 6.024 3.203 -0.074 1.00 94.31 99 GLY A C 1
ATOM 780 O O . GLY A 1 99 ? 6.328 3.175 1.128 1.00 94.31 99 GLY A O 1
ATOM 781 N N . ALA A 1 100 ? 5.541 4.282 -0.668 1.00 94.12 100 ALA A N 1
ATOM 782 C CA . ALA A 1 100 ? 5.326 5.550 -0.004 1.00 94.12 100 ALA A CA 1
ATOM 783 C C . ALA A 1 100 ? 3.914 6.055 -0.274 1.00 94.12 100 ALA A C 1
ATOM 785 O O . ALA A 1 100 ? 3.348 5.855 -1.345 1.00 94.12 100 ALA A O 1
ATOM 786 N N . ILE A 1 101 ? 3.361 6.735 0.724 1.00 93.75 101 ILE A N 1
ATOM 787 C CA . ILE A 1 101 ? 2.097 7.451 0.605 1.00 93.75 101 ILE A CA 1
ATOM 788 C C . ILE A 1 101 ? 2.441 8.932 0.635 1.00 93.75 101 ILE A C 1
ATOM 790 O O . ILE A 1 101 ? 3.138 9.400 1.543 1.00 93.75 101 ILE A O 1
ATOM 794 N N . LEU A 1 102 ? 1.963 9.666 -0.353 1.00 92.81 102 LEU A N 1
ATOM 795 C CA . LEU A 1 102 ? 2.168 11.092 -0.539 1.00 92.81 102 LEU A CA 1
ATOM 796 C C . LEU A 1 102 ? 0.832 11.804 -0.327 1.00 92.81 102 LEU A C 1
ATOM 798 O O . LEU A 1 102 ? -0.219 11.293 -0.696 1.00 92.81 102 LEU A O 1
ATOM 802 N N . CYS A 1 103 ? 0.869 12.974 0.302 1.00 89.75 103 CYS A N 1
ATOM 803 C CA . CYS A 1 103 ? -0.293 13.838 0.485 1.00 89.75 103 CYS A CA 1
ATOM 804 C C . CYS A 1 103 ? 0.077 15.243 -0.005 1.00 89.75 103 CYS A C 1
ATOM 806 O O . CYS A 1 103 ? 0.629 16.044 0.767 1.00 89.75 103 CYS A O 1
ATOM 808 N N . GLY A 1 104 ? -0.154 15.527 -1.288 1.00 86.56 104 GLY A N 1
ATOM 809 C CA . GLY A 1 104 ? 0.379 16.709 -1.962 1.00 86.56 104 GLY A CA 1
ATOM 810 C C . GLY A 1 104 ? 1.902 16.783 -1.855 1.00 86.56 104 GLY A C 1
ATOM 811 O O . GLY A 1 104 ? 2.621 15.900 -2.307 1.00 86.56 104 GLY A O 1
ATOM 812 N N . VAL A 1 105 ? 2.410 17.834 -1.203 1.00 81.56 105 VAL A N 1
ATOM 813 C CA . VAL A 1 105 ? 3.859 18.062 -1.023 1.00 81.56 105 VAL A CA 1
ATOM 814 C C . VAL A 1 105 ? 4.461 17.370 0.208 1.00 81.56 105 VAL A C 1
ATOM 816 O O . VAL A 1 105 ? 5.665 17.459 0.435 1.00 81.56 105 VAL A O 1
ATOM 819 N N . ASN A 1 106 ? 3.644 16.720 1.043 1.00 83.75 106 ASN A N 1
ATOM 820 C CA . ASN A 1 106 ? 4.101 16.084 2.280 1.00 83.75 106 ASN A CA 1
ATOM 821 C C . ASN A 1 106 ? 4.110 14.559 2.156 1.00 83.75 106 ASN A C 1
ATOM 823 O O . ASN A 1 106 ? 3.241 13.970 1.519 1.00 83.75 106 ASN A O 1
ATOM 827 N N . SER A 1 107 ? 5.033 13.898 2.860 1.00 86.25 107 SER A N 1
ATOM 828 C CA . SER A 1 107 ? 4.976 12.442 3.020 1.00 86.25 107 SER A CA 1
ATOM 829 C C . SER A 1 107 ? 3.828 12.068 3.965 1.00 86.25 107 SER A C 1
ATOM 831 O O . SER A 1 107 ? 3.829 12.412 5.152 1.00 86.25 107 SER A O 1
ATOM 833 N N . GLY A 1 108 ? 2.838 11.368 3.416 1.00 84.88 108 GLY A N 1
ATOM 834 C CA . GLY A 1 108 ? 1.720 10.775 4.137 1.00 84.88 108 GLY A CA 1
ATOM 835 C C . GLY A 1 108 ? 2.112 9.501 4.881 1.00 84.88 108 GLY A C 1
ATOM 836 O O . GLY A 1 108 ? 1.503 9.190 5.901 1.00 84.88 108 GLY A O 1
ATOM 837 N N . GLY A 1 109 ? 3.149 8.788 4.446 1.00 91.62 109 GLY A N 1
ATOM 838 C CA . GLY A 1 109 ? 3.557 7.543 5.084 1.00 91.62 109 GLY A CA 1
ATOM 839 C C . GLY A 1 109 ? 4.573 6.736 4.292 1.00 91.62 109 GLY A C 1
ATOM 840 O O . GLY A 1 109 ? 4.926 7.083 3.168 1.00 91.62 109 GLY A O 1
ATOM 841 N N . GLN A 1 110 ? 5.030 5.645 4.902 1.00 94.12 110 GLN A N 1
ATOM 842 C CA . GLN A 1 110 ? 5.867 4.627 4.265 1.00 94.12 110 GLN A CA 1
ATOM 843 C C . GLN A 1 110 ? 5.387 3.245 4.697 1.00 94.12 110 GLN A C 1
ATOM 845 O O . GLN A 1 110 ? 4.937 3.066 5.839 1.00 94.12 110 GLN A O 1
ATOM 850 N N . PHE A 1 111 ? 5.523 2.277 3.802 1.00 94.88 111 PHE A N 1
ATOM 851 C CA . PHE A 1 111 ? 5.177 0.886 4.043 1.00 94.88 111 PHE A CA 1
ATOM 852 C C . PHE A 1 111 ? 6.188 -0.056 3.392 1.00 94.88 111 PHE A C 1
ATOM 854 O O . PHE A 1 111 ? 6.892 0.303 2.449 1.00 94.88 111 PHE A O 1
ATOM 861 N N . THR A 1 112 ? 6.265 -1.264 3.933 1.00 96.81 112 THR A N 1
ATOM 862 C CA . THR A 1 112 ? 7.039 -2.370 3.367 1.00 96.81 112 THR A CA 1
ATOM 863 C C . THR A 1 112 ? 6.088 -3.414 2.812 1.00 96.81 112 THR A C 1
ATOM 865 O O . THR A 1 112 ? 4.973 -3.572 3.317 1.00 96.81 112 THR A O 1
ATOM 868 N N . ILE A 1 113 ? 6.532 -4.128 1.790 1.00 96.31 113 ILE A N 1
ATOM 869 C CA . ILE A 1 113 ? 5.766 -5.159 1.100 1.00 96.31 113 ILE A CA 1
ATOM 870 C C . ILE A 1 113 ? 6.482 -6.491 1.315 1.00 96.31 113 ILE A C 1
ATOM 872 O O . ILE A 1 113 ? 7.704 -6.570 1.292 1.00 96.31 113 ILE A O 1
ATOM 876 N N . GLU A 1 114 ? 5.717 -7.545 1.543 1.00 95.88 114 GLU A N 1
ATOM 877 C CA . GLU A 1 114 ? 6.207 -8.917 1.615 1.00 95.88 114 GLU A CA 1
ATOM 878 C C . GLU A 1 114 ? 5.322 -9.773 0.707 1.00 95.88 114 GLU A C 1
ATOM 880 O O . GLU A 1 114 ? 4.100 -9.756 0.850 1.00 95.88 114 GLU A O 1
ATOM 885 N N . ALA A 1 115 ? 5.914 -10.488 -0.252 1.00 91.62 115 ALA A N 1
ATOM 886 C CA . ALA A 1 115 ? 5.178 -11.459 -1.059 1.00 91.62 115 ALA A CA 1
ATOM 887 C C . ALA A 1 115 ? 4.986 -12.750 -0.254 1.00 91.62 115 ALA A C 1
ATOM 889 O O . ALA A 1 115 ? 5.941 -13.276 0.318 1.00 91.62 115 ALA A O 1
ATOM 890 N N . LEU A 1 116 ? 3.751 -13.243 -0.203 1.00 90.06 116 LEU A N 1
ATOM 891 C CA . LEU A 1 116 ? 3.369 -14.434 0.554 1.00 90.06 116 LEU A CA 1
ATOM 892 C C . LEU A 1 116 ? 3.226 -15.682 -0.329 1.00 90.06 116 LEU A C 1
ATOM 894 O O . LEU A 1 116 ? 3.418 -16.787 0.180 1.00 90.06 116 LEU A O 1
ATOM 898 N N . ALA A 1 117 ? 2.890 -15.517 -1.613 1.00 72.75 117 ALA A N 1
ATOM 899 C CA . ALA A 1 117 ? 2.787 -16.582 -2.613 1.00 72.75 117 ALA A CA 1
ATOM 900 C C . ALA A 1 117 ? 2.730 -16.000 -4.030 1.00 72.75 117 ALA A C 1
ATOM 902 O O . ALA A 1 117 ? 2.046 -14.957 -4.200 1.00 72.75 117 ALA A O 1
#

Foldseek 3Di:
DDDDDDDDDPPDPPPDDPDPPPPDDPPVPPPDDDDPDPPQPWFWKWKAWCAFAPDRPADIDIDTASDFVRVQVVVCVRSVVVDPAPAWGKGGDVVQQWIWIDRVPDTRGIIGMDTPD

Radius of gyration: 30.74 Å; chains: 1; bounding box: 92×42×58 Å

pLDDT: mean 79.2, std 17.36, range [43.47, 96.81]

Secondary structure (DSSP, 8-state):
--------------PPPP---------------S--------EEEEEEEEEETTB---PPEEEEESSHHHHHHHHHHHHHTT---S--EEEEETTTTEEEEEETTEEEEEEEEEE--

Organism: Planomonospora venezuelensis (NCBI:txid1999)